Protein AF-A0AAX2QQN5-F1 (afdb_monomer_lite)

Structure (mmCIF, N/CA/C/O backbone):
data_AF-A0AAX2QQN5-F1
#
_entry.id   AF-A0AAX2QQN5-F1
#
loop_
_atom_site.group_PDB
_atom_site.id
_atom_site.type_symbol
_atom_site.label_atom_id
_atom_site.label_alt_id
_atom_site.label_comp_id
_atom_site.label_asym_id
_atom_site.label_entity_id
_atom_site.label_seq_id
_atom_site.pdbx_PDB_ins_code
_atom_site.Cartn_x
_atom_site.Cartn_y
_atom_site.Cartn_z
_atom_site.occupancy
_atom_site.B_iso_or_equiv
_atom_site.auth_seq_id
_atom_site.auth_comp_id
_atom_site.auth_asym_id
_atom_site.auth_atom_id
_atom_site.pdbx_PDB_model_num
ATOM 1 N N . MET A 1 1 ? 34.661 7.587 -5.453 1.00 38.31 1 MET A N 1
ATOM 2 C CA . MET A 1 1 ? 33.265 8.073 -5.518 1.00 38.31 1 MET A CA 1
ATOM 3 C C . MET A 1 1 ? 32.396 6.926 -6.000 1.00 38.31 1 MET A C 1
ATOM 5 O O . MET A 1 1 ? 32.578 6.492 -7.128 1.00 38.31 1 MET A O 1
ATOM 9 N N . ALA A 1 2 ? 31.535 6.372 -5.143 1.00 49.31 2 ALA A N 1
ATOM 10 C CA . ALA A 1 2 ? 30.591 5.338 -5.559 1.00 49.31 2 ALA A CA 1
ATOM 11 C C . ALA A 1 2 ? 29.501 6.000 -6.412 1.00 49.31 2 ALA A C 1
ATOM 13 O O . ALA A 1 2 ? 28.688 6.769 -5.904 1.00 49.31 2 ALA A O 1
ATOM 14 N N . VAL A 1 3 ? 29.538 5.765 -7.721 1.00 51.06 3 VAL A N 1
ATOM 15 C CA . VAL A 1 3 ? 28.489 6.213 -8.637 1.00 51.06 3 VAL A CA 1
ATOM 16 C C . VAL A 1 3 ? 27.279 5.323 -8.373 1.00 51.06 3 VAL A C 1
ATOM 18 O O . VAL A 1 3 ? 27.343 4.111 -8.567 1.00 51.06 3 VAL A O 1
ATOM 21 N N . ALA A 1 4 ? 26.190 5.909 -7.877 1.00 56.75 4 ALA A N 1
ATOM 22 C CA . ALA A 1 4 ? 24.911 5.234 -7.687 1.00 56.75 4 ALA A CA 1
ATOM 23 C C . ALA A 1 4 ? 24.246 4.970 -9.051 1.00 56.75 4 ALA A C 1
ATOM 25 O O . ALA A 1 4 ? 23.195 5.516 -9.372 1.00 56.75 4 ALA A O 1
ATOM 26 N N . SER A 1 5 ? 24.867 4.120 -9.870 1.00 53.03 5 SER A N 1
ATOM 27 C CA . SER A 1 5 ? 24.384 3.729 -11.200 1.00 53.03 5 SER A CA 1
ATOM 28 C C . SER A 1 5 ? 23.061 2.953 -11.148 1.00 53.03 5 SER A C 1
ATOM 30 O O . SER A 1 5 ? 22.424 2.750 -12.175 1.00 53.03 5 SER A O 1
ATOM 32 N N . HIS A 1 6 ? 22.616 2.543 -9.956 1.00 52.28 6 HIS A N 1
ATOM 33 C CA . HIS A 1 6 ? 21.346 1.846 -9.740 1.00 52.28 6 HIS A CA 1
ATOM 34 C C . HIS A 1 6 ? 20.129 2.776 -9.601 1.00 52.28 6 HIS A C 1
ATOM 36 O O . HIS A 1 6 ? 19.003 2.290 -9.605 1.00 52.28 6 HIS A O 1
ATOM 42 N N . LEU A 1 7 ? 20.318 4.101 -9.506 1.00 52.69 7 LEU A N 1
ATOM 43 C CA . LEU A 1 7 ? 19.204 5.058 -9.408 1.00 52.69 7 LEU A CA 1
ATOM 44 C C . LEU A 1 7 ? 18.639 5.500 -10.761 1.00 52.69 7 LEU A C 1
ATOM 46 O O . LEU A 1 7 ? 17.689 6.280 -10.798 1.00 52.69 7 LEU A O 1
ATOM 50 N N . ILE A 1 8 ? 19.148 4.968 -11.872 1.00 54.16 8 ILE A N 1
ATOM 51 C CA . ILE A 1 8 ? 18.446 5.042 -13.154 1.00 54.16 8 ILE A CA 1
ATOM 52 C C . ILE A 1 8 ? 17.461 3.870 -13.180 1.00 54.16 8 ILE A C 1
ATOM 54 O O . ILE A 1 8 ? 17.610 2.904 -13.925 1.00 54.16 8 ILE A O 1
ATOM 58 N N . SER A 1 9 ? 16.460 3.937 -12.297 1.00 57.03 9 SER A N 1
ATOM 59 C CA . SER A 1 9 ? 15.244 3.148 -12.462 1.00 57.03 9 SER A CA 1
ATOM 60 C C . SER A 1 9 ? 14.679 3.548 -13.817 1.00 57.03 9 SER A C 1
ATOM 62 O O . SER A 1 9 ? 14.313 4.706 -14.022 1.00 57.03 9 SER A O 1
ATOM 64 N N . ARG A 1 10 ? 14.737 2.628 -14.781 1.00 60.66 10 ARG A N 1
ATOM 65 C CA . ARG A 1 10 ? 14.205 2.796 -16.133 1.00 60.66 10 ARG A CA 1
ATOM 66 C C . ARG A 1 10 ? 12.782 3.333 -15.979 1.00 60.66 10 ARG A C 1
ATOM 68 O O . ARG A 1 10 ? 11.929 2.593 -15.495 1.00 60.66 10 ARG A O 1
ATOM 75 N N . MET A 1 11 ? 12.558 4.618 -16.285 1.00 52.94 11 MET A N 1
ATOM 76 C CA . MET A 1 11 ? 11.248 5.241 -16.072 1.00 52.94 11 MET A CA 1
ATOM 77 C C . MET A 1 11 ? 10.191 4.344 -16.721 1.00 52.94 11 MET A C 1
ATOM 79 O O . MET A 1 11 ? 10.350 4.005 -17.901 1.00 52.94 11 MET A O 1
ATOM 83 N N . PRO A 1 12 ? 9.169 3.897 -15.970 1.00 59.06 12 PRO A N 1
ATOM 84 C CA . PRO A 1 12 ? 8.130 3.067 -16.547 1.00 59.06 12 PRO A CA 1
ATOM 85 C C . PRO A 1 12 ? 7.496 3.822 -17.717 1.00 59.06 12 PRO A C 1
ATOM 87 O O . PRO A 1 12 ? 7.322 5.037 -17.659 1.00 59.06 12 PRO A O 1
ATOM 90 N N . ALA A 1 13 ? 7.127 3.112 -18.783 1.00 69.19 13 ALA A N 1
ATOM 91 C CA . ALA A 1 13 ? 6.435 3.718 -19.927 1.00 69.19 13 ALA A CA 1
ATOM 92 C C . ALA A 1 13 ? 5.060 4.321 -19.549 1.00 69.19 13 ALA A C 1
ATOM 94 O O . ALA A 1 13 ? 4.448 5.036 -20.338 1.00 69.19 13 ALA A O 1
ATOM 95 N N . VAL A 1 14 ? 4.581 4.025 -18.338 1.00 75.31 14 VAL A N 1
ATOM 96 C CA . VAL A 1 14 ? 3.333 4.502 -17.744 1.00 75.31 14 VAL A CA 1
ATOM 97 C C . VAL A 1 14 ? 3.669 5.498 -16.636 1.00 75.31 14 VAL A C 1
ATOM 99 O O . VAL A 1 14 ? 4.606 5.276 -15.870 1.00 75.31 14 VAL A O 1
ATOM 102 N N . ALA A 1 15 ? 2.894 6.581 -16.531 1.00 84.62 15 ALA A N 1
ATOM 103 C CA . ALA A 1 15 ? 3.026 7.529 -15.428 1.00 84.62 15 ALA A CA 1
ATOM 104 C C . ALA A 1 15 ? 2.964 6.783 -14.089 1.00 84.62 15 ALA A C 1
ATOM 106 O O . ALA A 1 15 ? 2.098 5.936 -13.880 1.00 84.62 15 ALA A O 1
ATOM 107 N N . SER A 1 16 ? 3.901 7.073 -13.195 1.00 87.06 16 SER A N 1
ATOM 108 C CA . SER A 1 16 ? 4.061 6.314 -11.961 1.00 87.06 16 SER A CA 1
ATOM 109 C C . SER A 1 16 ? 4.457 7.213 -10.805 1.00 87.06 16 SER A C 1
ATOM 111 O O . SER A 1 16 ? 5.211 8.168 -10.992 1.00 87.06 16 SER A O 1
ATOM 113 N N . ILE A 1 17 ? 4.011 6.859 -9.606 1.00 88.94 17 ILE A N 1
ATOM 114 C CA . ILE A 1 17 ? 4.318 7.560 -8.366 1.00 88.94 17 ILE A CA 1
ATOM 115 C C . ILE A 1 17 ? 4.988 6.612 -7.377 1.00 88.94 17 ILE A C 1
ATOM 117 O O . ILE A 1 17 ? 4.715 5.415 -7.346 1.00 88.94 17 ILE A O 1
ATOM 121 N N . ARG A 1 18 ? 5.889 7.147 -6.557 1.00 91.50 18 ARG A N 1
ATOM 122 C CA . ARG A 1 18 ? 6.521 6.375 -5.490 1.00 91.50 18 ARG A CA 1
ATOM 123 C C . ARG A 1 18 ? 5.541 6.167 -4.332 1.00 91.50 18 ARG A C 1
ATOM 125 O O . ARG A 1 18 ? 4.879 7.119 -3.915 1.00 91.50 18 ARG A O 1
ATOM 132 N N . ALA A 1 19 ? 5.517 4.962 -3.767 1.00 92.69 19 ALA A N 1
ATOM 133 C CA . ALA A 1 19 ? 4.695 4.608 -2.613 1.00 92.69 19 ALA A CA 1
ATOM 134 C C . ALA A 1 19 ? 4.868 5.584 -1.439 1.00 92.69 19 ALA A C 1
ATOM 136 O O . ALA A 1 19 ? 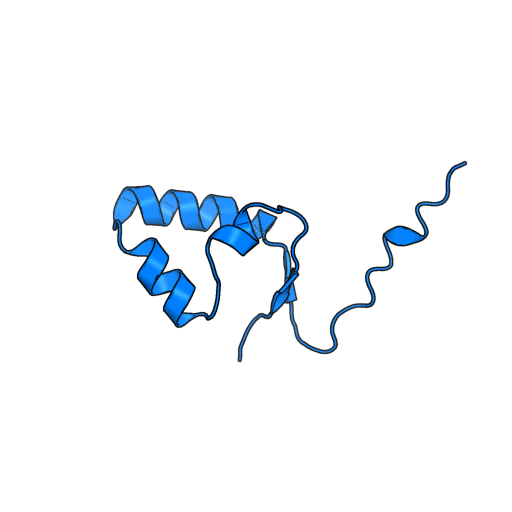3.874 5.987 -0.836 1.00 92.69 19 ALA A O 1
ATOM 137 N N . SER A 1 20 ? 6.092 6.068 -1.180 1.00 94.12 20 SER A N 1
ATOM 138 C CA . SER A 1 20 ? 6.376 7.051 -0.122 1.00 94.12 20 SER A CA 1
ATOM 139 C C . SER A 1 20 ? 5.510 8.313 -0.168 1.00 94.12 20 SER A C 1
ATOM 141 O O . SER A 1 20 ? 5.272 8.923 0.871 1.00 94.12 20 SER A O 1
ATOM 143 N N . VAL A 1 21 ? 5.045 8.725 -1.352 1.00 92.06 21 VAL A N 1
ATOM 144 C CA . VAL A 1 21 ? 4.179 9.905 -1.505 1.00 92.06 21 VAL A CA 1
ATOM 145 C C . VAL A 1 21 ? 2.743 9.600 -1.067 1.00 92.06 21 VAL A C 1
ATOM 147 O O . VAL A 1 21 ? 2.049 10.484 -0.569 1.00 92.06 21 VAL A O 1
ATOM 150 N N . LEU A 1 22 ? 2.299 8.347 -1.203 1.00 91.56 22 LEU A N 1
ATO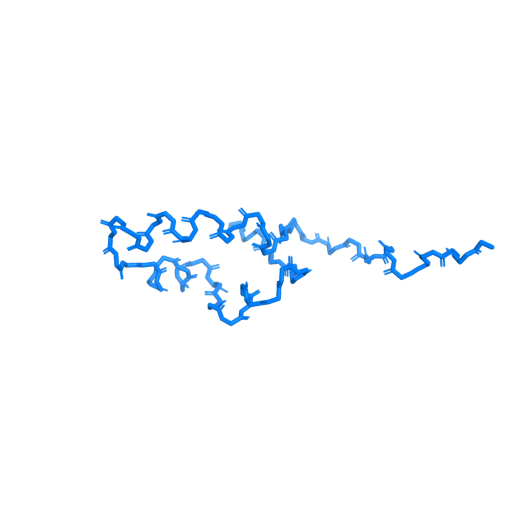M 151 C CA . LEU A 1 22 ? 0.951 7.915 -0.834 1.00 91.56 22 LEU A CA 1
ATOM 152 C C . LEU A 1 22 ? 0.823 7.554 0.649 1.00 91.56 22 LEU A C 1
ATOM 154 O O . LEU A 1 22 ? -0.247 7.757 1.217 1.00 91.56 22 LEU A O 1
ATOM 158 N N . ILE A 1 23 ? 1.893 7.070 1.290 1.00 93.00 23 ILE A N 1
ATOM 159 C CA . ILE A 1 23 ? 1.897 6.666 2.710 1.00 93.00 23 ILE A CA 1
ATOM 160 C C . ILE A 1 23 ? 1.220 7.697 3.639 1.00 93.00 23 ILE A C 1
ATOM 162 O O . ILE A 1 23 ? 0.291 7.310 4.354 1.00 93.00 23 ILE A O 1
ATOM 166 N N . PRO A 1 24 ? 1.594 8.996 3.650 1.00 93.44 24 PRO A N 1
ATOM 167 C CA . PRO A 1 24 ? 0.960 9.955 4.556 1.00 93.44 24 PRO A CA 1
ATOM 168 C C . PRO A 1 24 ? -0.525 10.185 4.238 1.00 93.44 24 PRO A C 1
ATOM 170 O O . PRO A 1 24 ? -1.310 10.433 5.151 1.00 93.44 24 PRO A O 1
ATOM 173 N N . LEU A 1 25 ? -0.939 10.077 2.972 1.00 92.19 25 LEU A N 1
ATOM 174 C CA . LEU A 1 25 ? -2.342 10.222 2.571 1.00 92.19 25 LEU A CA 1
ATOM 175 C C . LEU A 1 25 ? -3.175 9.038 3.065 1.00 92.19 25 LEU A C 1
ATOM 177 O O . LEU A 1 25 ? -4.223 9.232 3.677 1.00 92.19 25 LEU A O 1
ATOM 181 N N . VAL A 1 26 ? -2.665 7.824 2.866 1.00 92.56 26 VAL A N 1
ATOM 182 C CA . VAL A 1 26 ? -3.266 6.569 3.336 1.00 92.56 26 VAL A CA 1
ATOM 183 C C . VAL A 1 26 ? -3.459 6.612 4.851 1.00 92.56 26 VAL A C 1
ATOM 185 O O . VAL A 1 26 ? -4.572 6.403 5.326 1.00 92.56 26 VAL A O 1
ATOM 188 N N . GLN A 1 27 ? -2.437 7.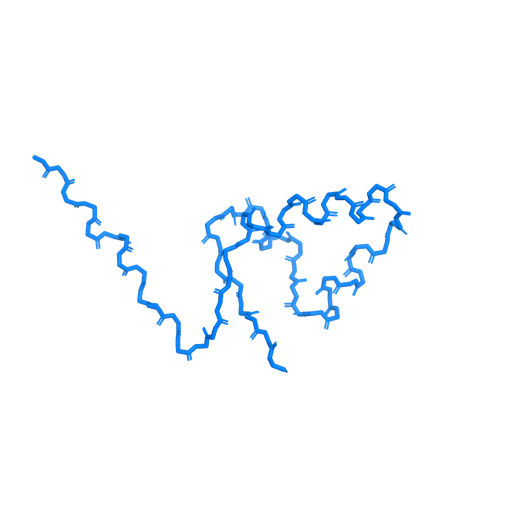036 5.600 1.00 92.69 27 GLN A N 1
ATOM 189 C CA . GLN A 1 27 ? -2.523 7.204 7.055 1.00 92.69 27 GLN A CA 1
ATOM 190 C C . GLN A 1 27 ? -3.593 8.219 7.492 1.00 92.69 27 GLN A C 1
ATOM 192 O O . GLN A 1 27 ? -4.220 8.050 8.537 1.00 92.69 27 GLN A O 1
ATOM 197 N N . GLN A 1 28 ? -3.801 9.302 6.737 1.00 93.81 28 GLN A N 1
ATOM 198 C CA . GLN A 1 28 ? -4.848 10.282 7.051 1.00 93.81 28 GLN A CA 1
ATOM 199 C C . GLN A 1 28 ? -6.248 9.755 6.728 1.00 93.81 28 GLN A C 1
ATOM 201 O O . GLN A 1 28 ? -7.194 10.042 7.462 1.00 93.81 28 GLN A O 1
ATOM 206 N N . ILE A 1 29 ? -6.390 8.975 5.657 1.00 92.00 29 ILE A N 1
ATOM 207 C CA . ILE A 1 29 ? -7.658 8.342 5.280 1.00 92.00 29 ILE A CA 1
ATOM 208 C C . ILE A 1 29 ? -8.034 7.261 6.298 1.00 92.00 29 ILE A C 1
ATOM 210 O O . ILE A 1 29 ? -9.186 7.232 6.742 1.00 92.00 29 ILE A O 1
ATOM 214 N N . ASP A 1 30 ? -7.060 6.460 6.743 1.00 92.06 30 ASP A N 1
ATOM 215 C CA . ASP A 1 30 ? -7.232 5.463 7.806 1.00 92.06 30 ASP A CA 1
ATOM 216 C C . ASP A 1 30 ? -7.843 6.092 9.055 1.00 92.06 30 ASP A C 1
ATOM 218 O O . ASP A 1 30 ? -8.867 5.625 9.551 1.00 92.06 30 ASP A O 1
ATOM 222 N N . LYS A 1 31 ? -7.269 7.214 9.507 1.00 93.44 31 LYS A N 1
ATOM 223 C CA . LYS A 1 31 ? -7.737 7.952 10.689 1.00 93.44 31 LYS A CA 1
ATOM 224 C C . LYS A 1 31 ? -9.163 8.491 10.554 1.00 93.44 31 LYS A C 1
ATOM 226 O O . LYS A 1 31 ? -9.809 8.721 11.570 1.00 93.44 31 LYS A O 1
ATOM 231 N N . ARG A 1 32 ? -9.637 8.757 9.331 1.00 92.94 32 ARG A N 1
ATOM 232 C CA . ARG A 1 32 ? -10.923 9.432 9.082 1.00 92.94 32 ARG A CA 1
ATOM 233 C C . ARG A 1 32 ? -12.074 8.488 8.759 1.00 92.94 32 ARG A C 1
ATOM 235 O O . ARG A 1 32 ? -13.209 8.812 9.083 1.00 92.94 32 ARG A O 1
ATOM 242 N N . SER A 1 33 ? -11.813 7.395 8.045 1.00 83.69 33 SER A N 1
ATOM 243 C CA . SER A 1 33 ? -12.870 6.669 7.326 1.00 83.69 33 SER A CA 1
ATOM 244 C C . SER A 1 33 ? -12.845 5.156 7.541 1.00 83.69 33 SER A C 1
ATOM 246 O O . SER A 1 33 ? -13.869 4.510 7.341 1.00 83.69 33 SER A O 1
ATOM 248 N N . GLY A 1 34 ? -11.701 4.560 7.905 1.00 84.75 34 GLY A N 1
ATOM 249 C CA . GLY A 1 34 ? -11.543 3.097 7.992 1.00 84.75 34 GLY A CA 1
ATOM 250 C C . GLY A 1 34 ? -11.737 2.336 6.664 1.00 84.75 34 GLY A C 1
ATOM 251 O O . GLY A 1 34 ? -11.540 1.130 6.614 1.00 84.75 34 GLY A O 1
ATOM 252 N N . LYS A 1 35 ? -12.103 3.022 5.571 1.00 89.62 35 LYS A N 1
ATOM 253 C CA . LYS A 1 35 ? -12.362 2.460 4.229 1.00 89.62 35 LYS A CA 1
ATOM 254 C C . LYS A 1 35 ? -11.137 2.490 3.312 1.00 89.62 35 LYS A C 1
ATOM 256 O O . LYS A 1 35 ? -11.273 2.423 2.092 1.00 89.62 35 LYS A O 1
ATOM 261 N N . THR A 1 36 ? -9.948 2.641 3.878 1.00 93.00 36 THR A N 1
ATOM 262 C CA . THR A 1 36 ? -8.709 2.820 3.117 1.00 93.00 36 THR A CA 1
ATOM 263 C C . THR A 1 36 ? -8.426 1.638 2.205 1.00 93.00 36 THR A C 1
ATOM 265 O O . THR A 1 36 ? -8.116 1.847 1.040 1.00 93.00 36 THR A O 1
ATOM 268 N N . ASP A 1 37 ? -8.610 0.409 2.690 1.00 90.94 37 ASP A N 1
ATOM 269 C CA . ASP A 1 37 ? -8.340 -0.791 1.892 1.00 90.94 37 ASP A CA 1
ATOM 270 C C . ASP A 1 37 ? -9.280 -0.895 0.679 1.00 90.94 37 ASP A C 1
ATOM 272 O O . ASP A 1 37 ? -8.850 -1.281 -0.404 1.00 90.94 37 ASP A O 1
ATOM 276 N N . LEU A 1 38 ? -10.539 -0.460 0.819 1.00 91.88 38 LEU A N 1
ATOM 277 C CA . LEU A 1 38 ? -11.494 -0.394 -0.293 1.00 91.88 38 LEU A CA 1
ATOM 278 C C . LEU A 1 38 ? -11.061 0.645 -1.335 1.00 91.88 38 LEU A C 1
ATOM 280 O O . LEU A 1 38 ? -11.115 0.379 -2.537 1.00 91.88 38 LEU A O 1
ATOM 284 N N . LEU A 1 39 ? -10.604 1.816 -0.887 1.00 90.94 39 LEU A N 1
ATOM 285 C CA . LEU A 1 39 ? -10.097 2.862 -1.774 1.00 90.94 39 LEU A CA 1
ATOM 286 C C . LEU A 1 39 ? -8.833 2.398 -2.512 1.00 90.94 39 LEU A C 1
ATOM 288 O O . LEU A 1 39 ? -8.765 2.514 -3.732 1.00 90.94 39 LEU A O 1
ATOM 292 N N . LEU A 1 40 ? -7.869 1.815 -1.798 1.00 91.19 40 LEU A N 1
ATOM 293 C CA . LEU A 1 40 ? -6.655 1.252 -2.391 1.00 91.19 40 LEU A CA 1
ATOM 294 C C . LEU A 1 40 ? -6.988 0.178 -3.436 1.00 91.19 40 LEU A C 1
ATOM 296 O O . LEU A 1 40 ? -6.506 0.265 -4.566 1.00 91.19 40 LEU A O 1
ATOM 300 N N . ALA A 1 41 ? -7.887 -0.756 -3.112 1.00 90.12 41 ALA A N 1
ATOM 301 C CA . ALA A 1 41 ? -8.329 -1.795 -4.039 1.00 90.12 41 ALA A CA 1
ATOM 302 C C . ALA A 1 41 ? -9.024 -1.219 -5.285 1.00 90.12 41 ALA A C 1
ATOM 304 O O . ALA A 1 41 ? -8.790 -1.700 -6.392 1.00 90.12 41 ALA A O 1
ATOM 305 N N . SER A 1 42 ? -9.814 -0.150 -5.129 1.00 89.69 42 SER A N 1
ATOM 306 C CA . SER A 1 42 ? -10.469 0.550 -6.249 1.00 89.69 42 SER A CA 1
ATOM 307 C C . SER A 1 42 ? -9.464 1.184 -7.218 1.00 89.69 42 SER A C 1
ATOM 309 O O . SER A 1 42 ? -9.766 1.359 -8.394 1.00 89.69 42 SER A O 1
ATOM 311 N N . HIS A 1 43 ? -8.259 1.493 -6.735 1.00 87.44 43 HIS A N 1
ATOM 312 C CA . HIS A 1 43 ? -7.139 1.986 -7.537 1.00 87.44 43 HIS A CA 1
ATOM 313 C C . HIS A 1 43 ? -6.134 0.887 -7.922 1.00 87.44 43 HIS A C 1
ATOM 315 O O . HIS A 1 43 ? -5.073 1.197 -8.460 1.00 87.44 43 HIS A O 1
ATOM 321 N N . GLY A 1 44 ? -6.439 -0.389 -7.656 1.00 89.00 44 GLY A N 1
ATOM 322 C CA . GLY A 1 44 ? -5.542 -1.509 -7.952 1.00 89.00 44 GLY A CA 1
ATOM 323 C C . GLY A 1 44 ? -4.252 -1.516 -7.124 1.00 89.00 44 GLY A C 1
ATOM 324 O O . GLY A 1 44 ? -3.267 -2.122 -7.538 1.00 89.00 44 GLY A O 1
ATOM 325 N N . ILE A 1 45 ? -4.240 -0.834 -5.976 1.00 91.06 45 ILE A N 1
ATOM 326 C CA . ILE A 1 45 ? -3.096 -0.750 -5.066 1.00 91.06 45 ILE A CA 1
ATOM 327 C C . ILE A 1 45 ? -3.316 -1.736 -3.919 1.00 91.06 45 ILE A C 1
ATOM 329 O O . ILE A 1 45 ? -4.338 -1.701 -3.237 1.00 91.06 45 ILE A O 1
ATOM 333 N N . LEU A 1 46 ? -2.335 -2.602 -3.675 1.00 90.88 46 LEU A N 1
ATOM 334 C CA . LEU A 1 46 ? -2.303 -3.466 -2.499 1.00 90.88 46 LEU A CA 1
ATOM 335 C C . LEU A 1 46 ? -1.548 -2.776 -1.366 1.00 90.88 46 LEU A C 1
ATOM 337 O O . LEU A 1 46 ? -0.519 -2.138 -1.581 1.00 90.88 46 LEU A O 1
ATOM 341 N N . ARG A 1 47 ? -2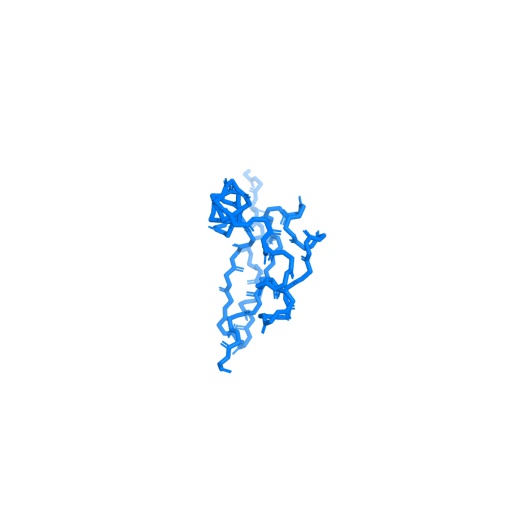.018 -2.953 -0.129 1.00 89.69 47 ARG A N 1
ATOM 342 C CA . ARG A 1 47 ? -1.400 -2.322 1.045 1.00 89.69 47 ARG A CA 1
ATOM 343 C C . ARG A 1 47 ? 0.052 -2.750 1.267 1.00 89.69 47 ARG A C 1
ATOM 345 O O . ARG A 1 47 ? 0.868 -1.917 1.640 1.00 89.69 47 ARG A O 1
ATOM 352 N N . SER A 1 48 ? 0.386 -3.999 0.952 1.00 90.62 48 SER A N 1
ATOM 353 C CA . SER A 1 48 ? 1.760 -4.513 1.010 1.00 90.62 48 SER A CA 1
ATOM 354 C C . SER A 1 48 ? 2.721 -3.770 0.075 1.00 90.62 48 SER A C 1
ATOM 356 O O . SER A 1 48 ? 3.903 -3.654 0.372 1.00 90.62 48 SER A O 1
ATOM 358 N N . GLN A 1 49 ? 2.234 -3.185 -1.027 1.00 89.38 49 GLN A N 1
ATOM 359 C CA . GLN A 1 49 ? 3.070 -2.369 -1.917 1.00 89.38 49 GLN A CA 1
ATOM 360 C C . GLN A 1 49 ? 3.471 -1.029 -1.287 1.00 89.38 49 GLN A C 1
ATOM 362 O O . GLN A 1 49 ? 4.377 -0.372 -1.787 1.00 89.38 49 GLN A O 1
ATOM 367 N N . LEU A 1 50 ? 2.797 -0.610 -0.212 1.00 91.00 50 LEU A N 1
ATOM 368 C CA . LEU A 1 50 ? 3.128 0.601 0.538 1.00 91.00 50 LEU A CA 1
ATOM 369 C C . LEU A 1 50 ? 4.136 0.345 1.667 1.00 91.00 50 LEU A C 1
ATOM 371 O O . LEU A 1 50 ? 4.608 1.307 2.270 1.00 91.00 50 LEU A O 1
ATOM 375 N N . GLU A 1 51 ? 4.461 -0.918 1.958 1.00 90.81 51 GLU A N 1
ATOM 376 C CA . GLU A 1 51 ? 5.476 -1.285 2.955 1.00 90.81 51 GLU A CA 1
ATOM 377 C C . GLU A 1 51 ? 6.891 -0.968 2.459 1.00 90.81 51 GLU A C 1
ATOM 379 O O . GLU A 1 51 ? 7.752 -0.587 3.253 1.00 90.81 51 GLU A O 1
ATOM 384 N N . ASP A 1 52 ? 7.117 -1.058 1.145 1.00 91.06 52 ASP A N 1
ATOM 385 C CA . ASP A 1 52 ? 8.337 -0.577 0.505 1.00 91.06 52 ASP A CA 1
ATOM 386 C C . ASP A 1 52 ? 8.156 0.886 0.055 1.00 91.06 52 ASP A C 1
ATOM 388 O O . ASP A 1 52 ? 7.472 1.156 -0.938 1.00 91.06 52 ASP A O 1
ATOM 392 N N . PRO A 1 53 ? 8.798 1.864 0.722 1.00 89.12 53 PRO A N 1
ATOM 393 C CA . PRO A 1 53 ? 8.675 3.269 0.356 1.00 89.12 53 PRO A CA 1
ATOM 394 C C . PRO A 1 53 ? 9.249 3.580 -1.030 1.00 89.12 53 PRO A C 1
ATOM 396 O O . PRO A 1 53 ? 8.934 4.639 -1.568 1.00 89.12 53 PRO A O 1
ATOM 399 N N . TYR A 1 54 ? 10.079 2.711 -1.613 1.00 89.56 54 TYR A N 1
ATOM 400 C CA . TYR A 1 54 ? 10.648 2.885 -2.951 1.00 89.56 54 TYR A CA 1
ATOM 401 C C . TYR A 1 54 ? 9.848 2.187 -4.050 1.00 89.56 54 TYR A C 1
ATOM 403 O O . TYR A 1 54 ? 10.156 2.398 -5.227 1.00 89.56 54 TYR A O 1
ATOM 411 N N . ALA A 1 55 ? 8.801 1.436 -3.697 1.00 89.44 55 ALA A N 1
ATOM 412 C CA . ALA A 1 55 ? 7.923 0.811 -4.669 1.00 89.44 55 ALA A CA 1
ATOM 413 C C . ALA A 1 55 ? 7.317 1.858 -5.613 1.00 89.44 55 ALA A C 1
ATOM 415 O O . ALA A 1 55 ? 6.936 2.966 -5.215 1.00 89.44 55 ALA A O 1
ATOM 416 N N . VAL A 1 56 ? 7.244 1.498 -6.892 1.00 89.62 56 VAL A N 1
ATOM 417 C CA . VAL A 1 56 ? 6.717 2.351 -7.956 1.00 89.62 56 VAL A CA 1
ATOM 418 C C . VAL A 1 56 ? 5.316 1.870 -8.304 1.00 89.62 56 VAL A C 1
ATOM 420 O O . VAL A 1 56 ? 5.1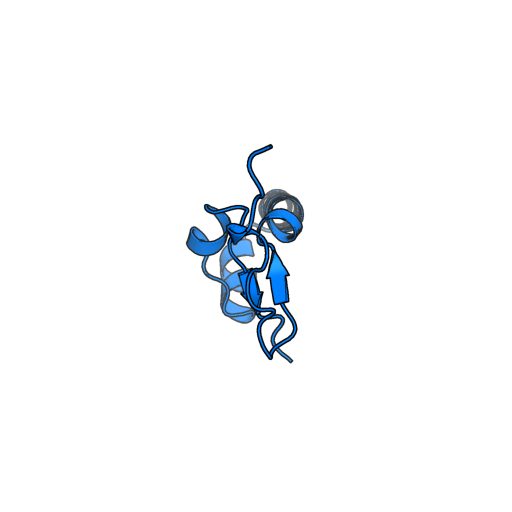33 0.747 -8.768 1.00 89.62 56 VAL A O 1
ATOM 423 N N . LEU A 1 57 ? 4.329 2.728 -8.067 1.00 87.44 57 LEU A N 1
ATOM 424 C CA . LEU A 1 57 ? 2.918 2.455 -8.303 1.00 87.44 57 LEU A CA 1
ATOM 425 C C . LEU A 1 57 ? 2.481 3.124 -9.609 1.00 87.44 57 LEU A C 1
ATOM 427 O O . LEU A 1 57 ? 2.753 4.315 -9.800 1.00 87.44 57 LEU A O 1
ATOM 431 N N . PRO A 1 58 ? 1.810 2.403 -10.519 1.00 85.31 58 PRO A N 1
ATOM 432 C CA . PRO A 1 58 ? 1.287 3.006 -11.733 1.00 85.31 58 PRO A CA 1
ATOM 433 C C . PRO A 1 58 ? 0.164 3.988 -11.383 1.00 85.31 58 PRO A C 1
ATOM 435 O O . PRO A 1 58 ? -0.736 3.683 -10.604 1.00 85.31 58 PRO A O 1
ATOM 438 N N . MET A 1 59 ? 0.195 5.168 -11.989 1.00 83.06 59 MET A N 1
ATOM 439 C CA . MET A 1 59 ? -0.944 6.077 -12.006 1.00 83.06 59 MET A CA 1
ATOM 440 C C . MET A 1 59 ? -1.871 5.584 -13.118 1.00 83.06 59 MET A C 1
ATOM 442 O O . MET A 1 59 ? -1.656 5.887 -14.293 1.00 83.06 59 MET A O 1
ATOM 446 N N . ALA A 1 60 ? -2.837 4.736 -12.758 1.00 72.12 60 ALA A N 1
ATOM 447 C CA . ALA A 1 60 ? -3.858 4.265 -13.690 1.00 72.12 60 ALA A CA 1
ATOM 448 C C . ALA A 1 60 ? -4.611 5.464 -14.305 1.00 72.12 60 ALA A C 1
ATOM 450 O O . ALA A 1 60 ? -4.873 6.449 -13.610 1.00 72.12 60 ALA A O 1
ATOM 451 N N . ARG A 1 61 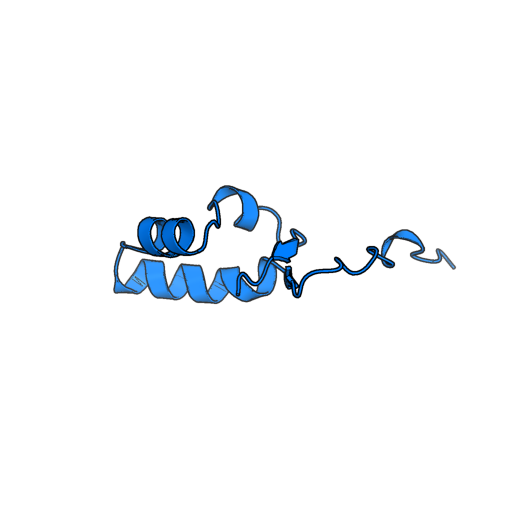? -4.906 5.387 -15.609 1.00 56.00 61 ARG A N 1
ATOM 452 C CA . ARG A 1 61 ? -5.775 6.333 -16.328 1.00 56.00 61 ARG A CA 1
ATOM 453 C C . ARG A 1 61 ? -7.236 5.952 -16.163 1.00 56.00 61 ARG A C 1
ATOM 455 O O . ARG A 1 61 ? -7.506 4.732 -16.200 1.00 56.00 61 ARG A O 1
#

Sequence (61 aa):
MAVASHLISRMPAVASIRASVLIPLVQQIDKRSGKTDLLLASHGILRSQLEDPYAVLPMAR

pLDDT: mean 81.49, std 15.54, range [38.31, 94.12]

Secondary structure (DSSP, 8-state):
----GGG-----SS-EEEHHHHHHHHHHHHHHHS-HHHHHHHTT--GGGGTSTTPEEE---

Radius of gyration: 13.97 Å; chains: 1; bounding box: 46×15×31 Å

Foldseek 3Di:
DPDPPVVPPPPPPADKDFLLVCVVVLVVCCVPPVCSCVVCVVQVHDPVQSVPRRRIGGPDD

Organism: NCBI:txid1076926